Protein AF-A0A968DHE4-F1 (afdb_monomer_lite)

Secondary structure (DSSP, 8-state):
--S-SPPEEEEES-HHHHHHHHHHH----TTEEEEES-HHHHHHH-S---S-----

Structure (mmCIF, N/CA/C/O backbone):
data_AF-A0A968DHE4-F1
#
_entry.id   AF-A0A968DHE4-F1
#
loop_
_atom_site.group_PDB
_atom_site.id
_atom_site.type_symbol
_atom_site.label_atom_id
_atom_site.label_alt_id
_atom_site.label_comp_id
_atom_site.label_asym_id
_atom_site.label_entity_id
_atom_site.label_seq_id
_atom_site.pdbx_PDB_ins_code
_atom_site.Cartn_x
_atom_site.Cartn_y
_atom_site.Cartn_z
_atom_site.occupancy
_atom_site.B_iso_or_equiv
_atom_site.auth_seq_id
_atom_site.auth_comp_id
_atom_site.auth_asym_id
_atom_site.auth_atom_id
_atom_site.pdbx_PDB_model_num
ATOM 1 N N . GLU A 1 1 ? -18.541 -7.506 -13.071 1.00 57.81 1 GLU A N 1
ATOM 2 C CA . GLU A 1 1 ? -17.218 -6.877 -13.262 1.00 57.81 1 GLU A CA 1
ATOM 3 C C . GLU A 1 1 ? -16.471 -7.581 -14.376 1.00 57.81 1 GLU A C 1
ATOM 5 O O . GLU A 1 1 ? -16.600 -8.792 -14.485 1.00 57.81 1 GLU A O 1
ATOM 10 N N . VAL A 1 2 ? -15.741 -6.844 -15.214 1.00 60.59 2 VAL A N 1
ATOM 11 C CA . VAL A 1 2 ? -14.984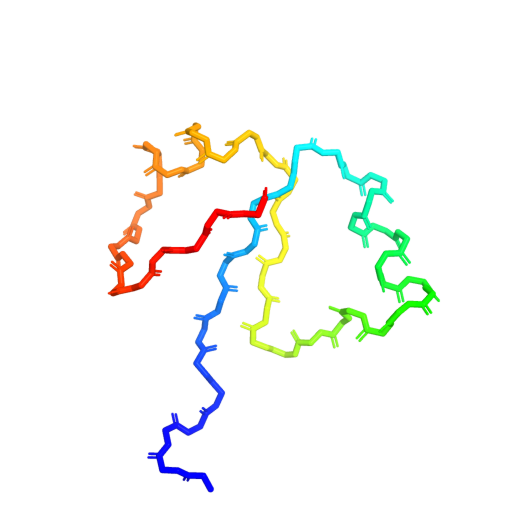 -7.422 -16.343 1.00 60.59 2 VAL A CA 1
ATOM 12 C C . VAL A 1 2 ? -13.588 -7.907 -15.910 1.00 60.59 2 VAL A C 1
ATOM 14 O O . VAL A 1 2 ? -13.018 -8.752 -16.587 1.00 60.59 2 VAL A O 1
ATOM 17 N N . PHE A 1 3 ? -13.070 -7.450 -14.761 1.00 61.75 3 PHE A N 1
ATOM 18 C CA . PHE A 1 3 ? -11.692 -7.731 -14.325 1.00 61.75 3 PHE A CA 1
ATOM 19 C C . PHE A 1 3 ? -11.554 -8.440 -12.966 1.00 61.75 3 PHE A C 1
ATOM 21 O O . PHE A 1 3 ? -10.446 -8.815 -12.602 1.00 61.75 3 PHE A O 1
ATOM 28 N N . GLY A 1 4 ? -12.647 -8.665 -12.226 1.00 68.38 4 GLY A N 1
ATOM 29 C CA . GLY A 1 4 ? -12.545 -9.059 -10.814 1.00 68.38 4 GLY A CA 1
ATOM 30 C C . GLY A 1 4 ? -11.810 -7.995 -9.978 1.00 68.38 4 GLY A C 1
ATOM 31 O O . GLY A 1 4 ? -11.525 -6.906 -10.486 1.00 68.38 4 GLY A O 1
ATOM 32 N N . PRO A 1 5 ? -11.517 -8.272 -8.701 1.00 81.88 5 PRO A N 1
ATOM 33 C CA . PRO A 1 5 ? -10.807 -7.318 -7.869 1.00 81.88 5 PRO A CA 1
ATOM 34 C C . PRO A 1 5 ? -9.319 -7.295 -8.255 1.00 81.88 5 PRO A C 1
ATOM 36 O O . PRO A 1 5 ? -8.620 -8.303 -8.161 1.00 81.88 5 PRO A O 1
ATOM 39 N N . ILE A 1 6 ? -8.843 -6.143 -8.729 1.00 90.25 6 ILE A N 1
ATOM 40 C CA . ILE A 1 6 ? -7.442 -5.941 -9.123 1.00 90.25 6 ILE A CA 1
ATOM 41 C C . ILE A 1 6 ? -6.581 -5.949 -7.850 1.00 90.25 6 ILE A C 1
ATOM 43 O O . ILE A 1 6 ? -6.951 -5.250 -6.907 1.00 90.25 6 ILE A O 1
ATOM 47 N N . PRO A 1 7 ? -5.469 -6.702 -7.784 1.00 94.00 7 PRO A N 1
ATOM 48 C CA . PRO A 1 7 ? -4.555 -6.640 -6.644 1.00 94.00 7 PRO A CA 1
ATOM 49 C C . PRO A 1 7 ? -3.980 -5.230 -6.464 1.00 94.00 7 PRO A C 1
ATOM 51 O O . PRO A 1 7 ? -3.574 -4.601 -7.442 1.00 94.00 7 PRO A O 1
ATOM 54 N N . ILE A 1 8 ? -3.954 -4.740 -5.227 1.00 95.31 8 ILE A N 1
ATOM 55 C CA . ILE A 1 8 ? -3.439 -3.420 -4.855 1.00 95.31 8 ILE A CA 1
ATOM 56 C C . ILE A 1 8 ? -2.454 -3.600 -3.705 1.00 95.31 8 ILE A C 1
ATOM 58 O O . ILE A 1 8 ? -2.828 -4.141 -2.667 1.00 95.31 8 ILE A O 1
ATOM 62 N N . ASP A 1 9 ? -1.240 -3.079 -3.867 1.00 97.38 9 ASP A N 1
ATOM 63 C CA . ASP A 1 9 ? -0.303 -2.872 -2.764 1.00 97.38 9 ASP A CA 1
ATOM 64 C C . ASP A 1 9 ? -0.356 -1.401 -2.333 1.00 97.38 9 ASP A C 1
ATOM 66 O O . ASP A 1 9 ? -0.214 -0.492 -3.156 1.00 97.38 9 ASP A O 1
ATOM 70 N N . GLY A 1 10 ? -0.596 -1.167 -1.044 1.00 97.00 10 GLY A N 1
ATOM 71 C CA . GLY A 1 10 ? -0.602 0.161 -0.438 1.00 97.00 10 GLY A CA 1
ATOM 72 C C . GLY A 1 10 ? 0.577 0.316 0.512 1.00 97.00 10 GLY A C 1
ATOM 73 O O . GLY A 1 10 ? 0.560 -0.262 1.594 1.00 97.00 10 GLY A O 1
ATOM 74 N N . TYR A 1 11 ? 1.589 1.096 0.129 1.00 98.06 11 TYR A N 1
ATOM 75 C CA . TYR A 1 11 ? 2.716 1.414 1.007 1.00 98.06 11 TYR A CA 1
ATOM 76 C C . TYR A 1 11 ? 2.399 2.649 1.851 1.00 98.06 11 TYR A C 1
ATOM 78 O O . TYR A 1 11 ? 2.266 3.746 1.313 1.00 98.06 11 TYR A O 1
ATOM 86 N N . GLU A 1 12 ? 2.320 2.472 3.165 1.00 98.00 12 GLU A N 1
ATOM 87 C CA . GLU A 1 12 ? 2.145 3.546 4.145 1.00 98.00 12 GLU A CA 1
ATOM 88 C C . GLU A 1 12 ? 3.271 3.442 5.176 1.00 98.00 12 GLU A C 1
ATOM 90 O O . GLU A 1 12 ? 3.522 2.372 5.718 1.00 98.00 12 GLU A O 1
ATOM 95 N N . ILE A 1 13 ? 3.993 4.529 5.440 1.00 98.25 13 ILE A N 1
ATOM 96 C CA . ILE A 1 13 ? 5.168 4.480 6.319 1.00 98.25 13 ILE A CA 1
ATOM 97 C C . ILE A 1 13 ? 4.783 4.358 7.799 1.00 98.25 13 ILE A C 1
ATOM 99 O O . ILE A 1 13 ? 5.553 3.795 8.581 1.00 98.25 13 ILE A O 1
ATOM 103 N N . ASP A 1 14 ? 3.613 4.869 8.190 1.00 98.50 14 ASP A N 1
ATOM 104 C CA . ASP A 1 14 ? 3.113 4.814 9.560 1.00 98.50 14 ASP A CA 1
ATOM 105 C C . ASP A 1 14 ? 2.113 3.655 9.755 1.00 98.50 14 ASP A C 1
ATOM 107 O O . ASP A 1 14 ? 0.956 3.743 9.329 1.00 98.50 14 ASP A O 1
ATOM 111 N N . PRO A 1 15 ? 2.486 2.577 10.473 1.00 98.12 15 PRO A N 1
ATOM 112 C CA . PRO A 1 15 ? 1.576 1.462 10.727 1.00 98.12 15 PRO A CA 1
ATOM 113 C C . PRO A 1 15 ? 0.302 1.874 11.482 1.00 98.12 15 PRO A C 1
ATOM 115 O O . PRO A 1 15 ? -0.711 1.182 11.377 1.00 98.12 15 PRO A O 1
ATOM 118 N N . LYS A 1 16 ? 0.305 2.995 12.221 1.00 98.50 16 LYS A N 1
ATOM 119 C CA . LYS A 1 16 ? -0.888 3.459 12.937 1.00 98.50 16 LYS A CA 1
ATOM 120 C C . LYS A 1 16 ? -1.965 3.989 11.989 1.00 98.50 16 LYS A C 1
ATOM 122 O O . LYS A 1 16 ? -3.145 3.904 12.325 1.00 98.50 16 LYS A O 1
ATOM 127 N N . ILE A 1 17 ? -1.593 4.499 10.812 1.00 98.19 17 ILE A N 1
ATOM 128 C CA . ILE A 1 17 ? -2.557 4.921 9.784 1.00 98.19 17 ILE A CA 1
ATOM 129 C C . ILE A 1 17 ? -3.294 3.705 9.215 1.00 98.19 17 ILE A C 1
ATOM 131 O O . ILE A 1 17 ? -4.516 3.752 9.086 1.00 98.19 17 ILE A O 1
ATOM 135 N N . ILE A 1 18 ? -2.580 2.603 8.954 1.00 98.00 18 ILE A N 1
ATOM 136 C CA . ILE A 1 18 ? -3.186 1.340 8.503 1.00 98.00 18 ILE A CA 1
ATOM 137 C C . ILE A 1 18 ? -4.188 0.832 9.550 1.00 98.00 18 ILE A C 1
ATOM 139 O O . ILE A 1 18 ? -5.347 0.594 9.216 1.00 98.00 18 ILE A O 1
ATOM 143 N N . GLU A 1 19 ? -3.780 0.768 10.822 1.00 98.25 19 GLU A N 1
ATOM 144 C CA . GLU A 1 19 ? -4.642 0.322 11.930 1.00 98.25 19 GLU A CA 1
ATOM 145 C C . GLU A 1 19 ? -5.907 1.190 12.063 1.00 98.25 19 GLU A C 1
ATOM 147 O O . GLU A 1 19 ? -7.011 0.675 12.219 1.00 98.25 19 GLU A O 1
ATOM 152 N N . VAL A 1 20 ? -5.774 2.519 11.958 1.00 98.38 20 VAL A N 1
ATOM 153 C CA . VAL A 1 20 ? -6.923 3.441 11.976 1.00 98.38 20 VAL A CA 1
ATOM 154 C C . VAL A 1 20 ? -7.843 3.206 10.774 1.00 98.38 20 VAL A C 1
ATOM 156 O O . VAL A 1 20 ? -9.066 3.260 10.920 1.00 98.38 20 VAL A O 1
ATOM 159 N N . GLY A 1 21 ? -7.279 2.934 9.596 1.00 97.38 21 GLY A N 1
ATOM 160 C CA . GLY A 1 21 ? -8.022 2.559 8.394 1.00 97.38 21 GLY A CA 1
ATOM 161 C C . GLY A 1 21 ? -8.879 1.310 8.607 1.00 97.38 21 GLY A C 1
ATOM 162 O O . GLY A 1 21 ? -10.059 1.288 8.249 1.00 97.38 21 GLY A O 1
ATOM 163 N N . GLU A 1 22 ? -8.303 0.278 9.212 1.00 96.31 22 GLU A N 1
ATOM 164 C CA . GLU A 1 22 ? -9.001 -0.969 9.530 1.00 96.31 22 GLU A CA 1
ATOM 165 C C . GLU A 1 22 ? -10.102 -0.736 10.576 1.00 96.31 22 GLU A C 1
ATOM 167 O O . GLU A 1 22 ? -11.260 -1.082 10.336 1.00 96.31 22 GLU A O 1
ATOM 172 N N . GLU A 1 23 ? -9.777 -0.071 11.691 1.00 98.06 23 GLU A N 1
ATOM 173 C CA . GLU A 1 23 ? -10.684 0.119 12.830 1.00 98.06 23 GLU A CA 1
ATOM 174 C C . GLU A 1 23 ? -11.877 1.033 12.506 1.00 98.06 23 GLU A C 1
ATOM 176 O O . GLU A 1 23 ? -13.007 0.757 12.917 1.00 98.06 23 GLU A O 1
ATOM 181 N N . TYR A 1 24 ? -11.644 2.123 11.769 1.00 98.31 24 TYR A N 1
ATOM 182 C CA . TYR A 1 24 ? -12.641 3.184 11.595 1.00 98.31 24 TYR A CA 1
ATOM 183 C C . TYR A 1 24 ? -13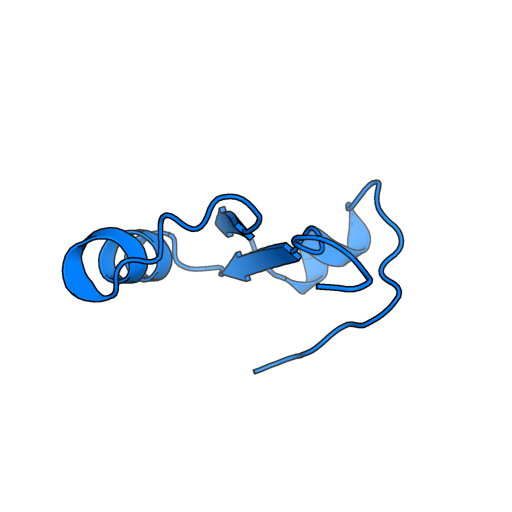.187 3.314 10.170 1.00 98.31 24 TYR A C 1
ATOM 185 O O . TYR A 1 24 ? -14.266 3.886 9.997 1.00 98.31 24 TYR A O 1
ATOM 193 N N . PHE A 1 25 ? -12.483 2.800 9.155 1.00 96.81 25 PHE A N 1
ATOM 194 C CA . PHE A 1 25 ? -12.826 3.021 7.742 1.00 96.81 25 PHE A CA 1
ATOM 195 C C . PHE A 1 25 ? -13.110 1.737 6.949 1.00 96.81 25 PHE A C 1
ATOM 197 O O . PHE A 1 25 ? -13.454 1.826 5.771 1.00 96.81 25 PHE A O 1
ATOM 204 N N . GLY A 1 26 ? -13.038 0.556 7.575 1.00 94.12 26 GLY A N 1
ATOM 205 C CA . GLY A 1 26 ? -13.349 -0.714 6.913 1.00 94.12 26 GLY A CA 1
ATOM 206 C C . GLY A 1 26 ? -12.333 -1.090 5.832 1.00 94.12 26 GLY A C 1
ATOM 207 O O . GLY A 1 26 ? -12.711 -1.641 4.800 1.00 94.12 26 GLY A O 1
ATOM 208 N N . MET A 1 27 ? -11.054 -0.775 6.060 1.00 94.06 27 MET A N 1
ATOM 209 C CA . MET A 1 27 ? -9.959 -1.020 5.111 1.00 94.06 27 MET A CA 1
ATOM 210 C C . MET A 1 27 ? -9.493 -2.485 5.034 1.00 94.06 27 MET A C 1
ATOM 212 O O . MET A 1 27 ? -8.561 -2.782 4.289 1.00 94.06 27 MET A O 1
ATOM 216 N N . GLU A 1 28 ? -10.162 -3.420 5.718 1.00 93.19 28 GLU A N 1
ATOM 217 C CA . GLU A 1 28 ? -9.995 -4.865 5.501 1.00 93.19 28 GLU A CA 1
ATOM 218 C C . GLU A 1 28 ? -10.624 -5.291 4.156 1.00 93.19 28 GLU A C 1
ATOM 220 O O . GLU A 1 28 ? -11.689 -5.911 4.085 1.00 93.19 28 GLU A O 1
ATOM 225 N N . ILE A 1 29 ? -9.977 -4.911 3.053 1.00 92.50 29 ILE A N 1
ATOM 226 C CA . ILE A 1 29 ? -10.452 -5.124 1.683 1.00 92.50 29 ILE A CA 1
ATOM 227 C C . ILE A 1 29 ? -9.699 -6.311 1.067 1.00 92.50 29 ILE A C 1
ATOM 229 O O . ILE A 1 29 ? -8.475 -6.342 1.048 1.00 92.50 29 ILE A O 1
ATOM 233 N N . SER A 1 30 ? -10.419 -7.278 0.488 1.00 92.50 30 SER A N 1
ATOM 234 C CA . SER A 1 30 ? -9.851 -8.569 0.047 1.00 92.50 30 SER A CA 1
ATOM 235 C C . SER A 1 30 ? -8.730 -8.502 -1.000 1.00 92.50 30 SER A C 1
ATOM 237 O O . SER A 1 30 ? -8.017 -9.482 -1.188 1.00 92.50 30 SER A O 1
ATOM 239 N N . ASN A 1 31 ? -8.616 -7.396 -1.732 1.00 94.62 31 ASN A N 1
ATOM 240 C CA . ASN A 1 31 ? -7.617 -7.184 -2.781 1.00 94.62 31 ASN A CA 1
ATOM 241 C C . ASN A 1 31 ? -6.653 -6.037 -2.476 1.00 94.62 31 ASN A C 1
ATOM 243 O O . ASN A 1 31 ? -5.931 -5.617 -3.377 1.00 94.62 31 ASN A O 1
ATOM 247 N N . LEU A 1 32 ? -6.662 -5.538 -1.239 1.00 94.94 32 LEU A N 1
ATOM 248 C CA . LEU A 1 32 ? -5.703 -4.567 -0.744 1.00 94.94 32 LEU A CA 1
ATOM 249 C C . LEU A 1 32 ? -4.718 -5.266 0.191 1.00 94.94 32 LEU A C 1
ATOM 251 O O . LEU A 1 32 ? -5.109 -5.893 1.172 1.00 94.94 32 LEU A O 1
ATOM 255 N N . ASN A 1 33 ? -3.437 -5.119 -0.106 1.00 96.62 33 ASN A N 1
ATOM 256 C CA . ASN A 1 33 ? -2.338 -5.506 0.753 1.00 96.62 33 ASN A CA 1
ATOM 257 C C . ASN A 1 33 ? -1.671 -4.233 1.291 1.00 96.62 33 ASN A C 1
ATOM 259 O O . ASN A 1 33 ? -0.919 -3.559 0.587 1.00 96.62 33 ASN A O 1
ATOM 263 N N . SER A 1 34 ? -1.999 -3.873 2.530 1.00 97.06 34 SER A N 1
ATOM 264 C CA . SER A 1 34 ? -1.434 -2.705 3.211 1.00 97.06 34 SER A CA 1
ATOM 265 C C . SER A 1 34 ? -0.066 -3.054 3.808 1.00 97.06 34 SER A C 1
ATOM 267 O O . SER A 1 34 ? 0.050 -3.967 4.624 1.00 97.06 34 SER A O 1
ATOM 269 N N . ILE A 1 35 ? 0.980 -2.322 3.420 1.00 97.44 35 ILE A N 1
ATOM 270 C CA . ILE A 1 35 ? 2.377 -2.585 3.778 1.00 97.44 35 ILE A CA 1
ATOM 271 C C . ILE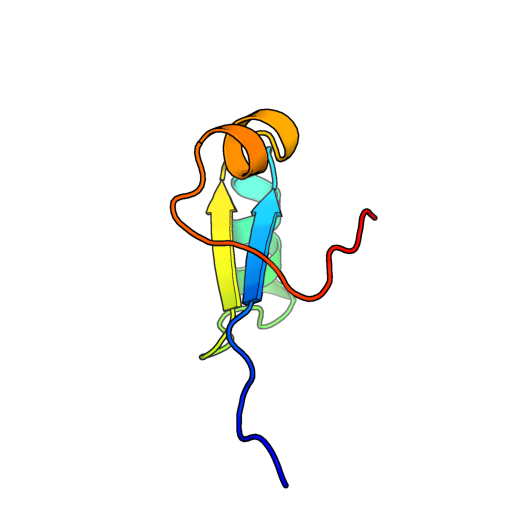 A 1 35 ? 2.932 -1.387 4.554 1.00 97.44 35 ILE A C 1
ATOM 273 O O . ILE A 1 35 ? 3.077 -0.295 4.006 1.00 97.44 3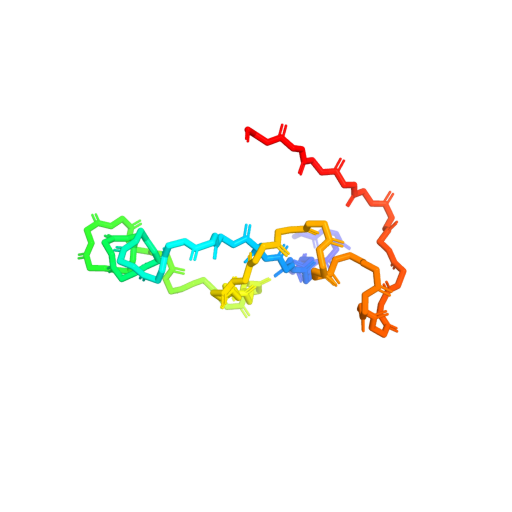5 ILE A O 1
ATOM 277 N N . ALA A 1 36 ? 3.301 -1.610 5.818 1.00 98.06 36 ALA A N 1
ATOM 278 C CA . ALA A 1 36 ? 3.906 -0.593 6.679 1.00 98.06 36 ALA A CA 1
ATOM 279 C C . ALA A 1 36 ? 5.386 -0.328 6.307 1.00 98.06 36 ALA A C 1
ATOM 281 O O . ALA A 1 36 ? 6.293 -0.924 6.896 1.00 98.06 36 ALA A O 1
ATOM 282 N N . MET A 1 37 ? 5.653 0.501 5.292 1.00 98.12 37 MET A N 1
ATOM 283 C CA . MET A 1 37 ? 6.996 0.766 4.754 1.00 98.12 37 MET A CA 1
ATOM 284 C C . MET A 1 37 ? 7.075 2.108 4.004 1.00 98.12 37 MET A C 1
ATOM 286 O O . MET A 1 37 ? 6.100 2.553 3.408 1.00 98.12 37 MET A O 1
ATOM 290 N N . ASP A 1 38 ? 8.260 2.736 3.970 1.00 98.19 38 ASP A N 1
ATOM 291 C CA . ASP A 1 38 ? 8.534 3.863 3.061 1.00 98.19 38 ASP A CA 1
ATOM 292 C C . ASP A 1 38 ? 8.275 3.446 1.604 1.00 98.19 38 ASP A C 1
ATOM 294 O O . ASP A 1 38 ? 8.878 2.491 1.115 1.00 98.19 38 ASP A O 1
ATOM 298 N N . GLY A 1 39 ? 7.411 4.181 0.900 1.00 97.44 39 GLY A N 1
ATOM 299 C CA . GLY A 1 39 ? 7.004 3.827 -0.462 1.00 97.44 39 GLY A CA 1
ATOM 300 C C . GLY A 1 39 ? 8.140 3.835 -1.490 1.00 97.44 39 GLY A C 1
ATOM 301 O O . GLY A 1 39 ? 8.092 3.071 -2.448 1.00 97.44 39 GLY A O 1
ATOM 302 N N . ARG A 1 40 ? 9.206 4.629 -1.297 1.00 97.12 40 ARG A N 1
ATOM 303 C CA . ARG A 1 40 ? 10.368 4.606 -2.207 1.00 97.12 40 ARG A CA 1
ATOM 304 C C . ARG A 1 40 ? 11.143 3.312 -2.029 1.00 97.12 40 ARG A C 1
ATOM 306 O O . ARG A 1 40 ? 11.517 2.688 -3.014 1.00 97.12 40 ARG A O 1
ATOM 313 N N . TRP A 1 41 ? 11.371 2.911 -0.779 1.00 98.00 41 TRP A N 1
ATOM 314 C CA . TRP A 1 41 ? 12.030 1.643 -0.478 1.00 98.00 41 TRP A CA 1
ATOM 315 C C . TRP A 1 41 ? 11.175 0.443 -0.894 1.00 98.00 41 TRP A C 1
ATOM 317 O O . TRP A 1 41 ? 11.699 -0.510 -1.467 1.00 98.00 41 TRP A O 1
ATOM 327 N N . GLY A 1 42 ? 9.861 0.523 -0.674 1.00 97.25 42 GLY A N 1
ATOM 328 C CA . GLY A 1 42 ? 8.901 -0.483 -1.113 1.00 97.25 42 GLY A CA 1
ATOM 329 C C . GLY A 1 42 ? 8.936 -0.692 -2.623 1.00 97.25 42 GLY A C 1
ATOM 330 O O . GLY A 1 42 ? 9.091 -1.822 -3.070 1.00 97.25 42 GLY A O 1
ATOM 331 N N . LEU A 1 43 ? 8.894 0.387 -3.412 1.00 96.38 43 LEU A N 1
ATOM 332 C CA . LEU A 1 43 ? 8.980 0.301 -4.873 1.00 96.38 43 LEU A CA 1
ATOM 333 C C . LEU A 1 43 ? 10.346 -0.194 -5.369 1.00 96.38 43 LEU A C 1
ATOM 335 O O . LEU A 1 43 ? 10.386 -0.997 -6.293 1.00 96.38 43 LEU A O 1
ATOM 339 N N . GLU A 1 44 ? 11.450 0.246 -4.758 1.00 97.38 44 GLU A N 1
ATOM 340 C CA . GLU A 1 44 ? 12.809 -0.175 -5.147 1.00 97.38 44 GLU A CA 1
ATOM 341 C C . GLU A 1 44 ? 13.065 -1.666 -4.878 1.00 97.38 44 GLU A C 1
ATOM 343 O O . GLU A 1 44 ? 13.825 -2.308 -5.599 1.00 97.38 44 GLU A O 1
ATOM 348 N N . THR A 1 45 ? 12.447 -2.224 -3.833 1.00 97.25 45 THR A N 1
ATOM 349 C CA . THR A 1 45 ? 12.677 -3.615 -3.397 1.00 97.25 45 THR A CA 1
ATOM 350 C C . THR A 1 45 ? 11.539 -4.575 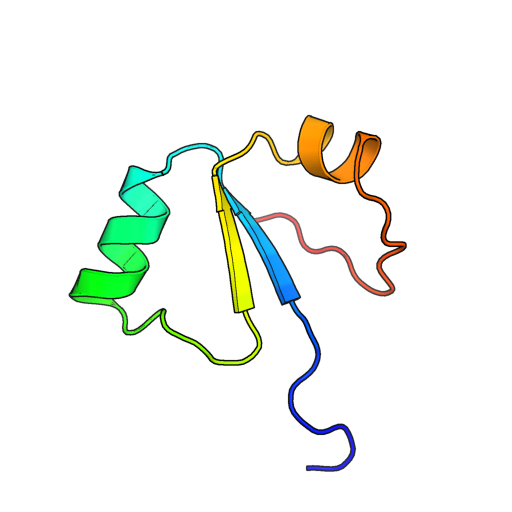-3.726 1.00 97.25 45 THR A C 1
ATOM 352 O O . THR A 1 45 ? 11.649 -5.768 -3.447 1.00 97.25 45 THR A O 1
ATOM 355 N N . SER A 1 46 ? 10.461 -4.071 -4.323 1.00 96.50 46 SER A N 1
ATOM 356 C CA . SER A 1 46 ? 9.320 -4.862 -4.774 1.00 96.50 46 SER A CA 1
ATOM 357 C C . SER A 1 46 ? 9.743 -5.912 -5.805 1.00 96.50 46 SER A C 1
ATOM 359 O O . SER A 1 46 ? 10.483 -5.623 -6.743 1.00 96.50 46 SER A O 1
ATOM 361 N N . GLU A 1 47 ? 9.207 -7.128 -5.681 1.00 96.62 47 GLU A N 1
ATOM 362 C CA . GLU A 1 47 ? 9.321 -8.174 -6.711 1.00 96.62 47 GLU A CA 1
ATOM 363 C C . GLU A 1 47 ? 8.256 -8.023 -7.818 1.00 96.62 47 GLU A C 1
ATOM 365 O O . GLU A 1 47 ? 8.191 -8.824 -8.753 1.00 96.62 47 GLU A O 1
ATOM 370 N N . HIS A 1 48 ? 7.390 -7.012 -7.704 1.00 95.12 48 HIS A N 1
ATOM 371 C CA . HIS A 1 48 ? 6.288 -6.735 -8.619 1.00 95.12 48 HIS A CA 1
ATOM 372 C C . HIS A 1 48 ? 6.564 -5.512 -9.499 1.00 95.12 48 HIS A C 1
ATOM 374 O O . HIS A 1 48 ? 7.037 -4.480 -9.018 1.00 95.12 48 HIS A O 1
ATOM 380 N N . GLU A 1 49 ? 6.189 -5.616 -10.778 1.00 95.88 49 GLU A N 1
ATOM 381 C CA . GLU A 1 49 ? 6.063 -4.482 -11.694 1.00 95.88 49 GLU A CA 1
ATOM 382 C C . GLU A 1 49 ? 4.605 -4.009 -11.729 1.00 95.88 49 GLU A C 1
ATOM 384 O O . GLU A 1 49 ? 3.685 -4.786 -11.999 1.00 95.88 49 GLU A O 1
ATOM 389 N N . TYR A 1 50 ? 4.392 -2.720 -11.479 1.00 95.75 50 TYR A N 1
ATOM 390 C CA . TYR A 1 50 ? 3.058 -2.132 -11.402 1.00 95.75 50 TYR A CA 1
ATOM 391 C C . TYR A 1 50 ? 2.641 -1.525 -12.742 1.00 95.75 50 TYR A C 1
ATOM 393 O O . TYR A 1 50 ? 3.380 -0.758 -13.356 1.00 95.75 50 TYR A O 1
ATOM 401 N N . THR A 1 51 ? 1.412 -1.805 -13.180 1.00 96.25 51 THR A N 1
ATOM 402 C CA . THR A 1 51 ? 0.838 -1.190 -14.391 1.00 96.25 51 THR A CA 1
ATOM 403 C C . THR A 1 51 ? 0.390 0.253 -14.170 1.00 96.25 51 THR A C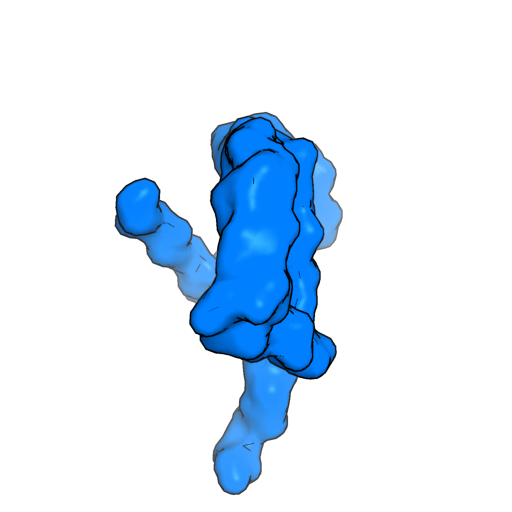 1
ATOM 405 O O . THR A 1 51 ? 0.328 1.034 -15.117 1.00 96.25 51 THR A O 1
ATOM 408 N N . ILE A 1 52 ? 0.024 0.593 -12.931 1.00 95.69 52 ILE A N 1
ATOM 409 C CA . ILE A 1 52 ? -0.406 1.924 -12.503 1.00 95.69 52 ILE A CA 1
ATOM 410 C C . ILE A 1 52 ? 0.209 2.172 -11.129 1.00 95.69 52 ILE A C 1
ATOM 412 O O . ILE A 1 52 ? 0.114 1.318 -10.252 1.00 95.69 52 ILE A O 1
ATOM 416 N N . ILE A 1 53 ? 0.802 3.349 -10.950 1.00 96.25 53 ILE A N 1
ATOM 417 C CA . ILE A 1 53 ? 1.266 3.845 -9.655 1.00 96.25 53 ILE A CA 1
ATOM 418 C C . ILE A 1 53 ? 0.562 5.179 -9.414 1.00 96.25 53 ILE A C 1
ATOM 420 O O . ILE A 1 53 ? 0.561 6.046 -10.289 1.00 96.25 53 ILE A O 1
ATOM 424 N N . SER A 1 54 ? -0.038 5.327 -8.236 1.00 96.69 54 SER A N 1
ATOM 425 C CA . SER A 1 54 ? -0.602 6.585 -7.746 1.00 96.69 54 SER A CA 1
ATOM 426 C C . SER A 1 54 ? 0.165 7.009 -6.501 1.00 96.69 54 SER A C 1
ATOM 428 O O . SER A 1 54 ? 0.516 6.160 -5.687 1.00 96.69 54 SER A O 1
ATOM 430 N N . ILE A 1 55 ? 0.428 8.307 -6.365 1.00 96.06 55 ILE A N 1
ATOM 431 C CA . ILE A 1 55 ? 1.070 8.905 -5.190 1.00 96.06 55 ILE A CA 1
ATOM 432 C C . ILE A 1 55 ? 0.088 9.939 -4.645 1.00 96.06 55 ILE A C 1
ATOM 434 O O . ILE A 1 55 ? -0.318 10.825 -5.402 1.00 96.06 55 ILE A O 1
ATOM 438 N N . ASP A 1 56 ? -0.305 9.776 -3.386 1.00 92.06 56 ASP A N 1
ATOM 439 C CA . ASP A 1 56 ? -1.149 10.704 -2.620 1.00 92.06 56 ASP A CA 1
ATOM 440 C C . ASP A 1 56 ? -0.271 11.541 -1.675 1.00 92.06 56 ASP A C 1
ATOM 442 O O . ASP A 1 56 ? 0.604 10.935 -1.010 1.00 92.06 56 ASP A O 1
#

Foldseek 3Di:
DVPPQAAEEAEDQDVVVVVCCVPPVVPPDPRYDYHNRDVVVCVVPDPDDDPDDDDD

pLDDT: mean 93.72, std 9.21, range [57.81, 98.5]

Sequence (56 aa):
EVFGPIPIDGYEIDPKIIEVGEEYFGMEISNLNSIAMDGRWGLETSEHEYTIISID

Radius of gyration: 12.21 Å; chains: 1; bounding box: 30×20×29 Å